Protein AF-A0A8J6IME0-F1 (afdb_monomer_lite)

pLDDT: mean 83.54, std 17.68, range [39.41, 96.75]

Radius of gyration: 17.93 Å; chains: 1; bounding box: 36×70×36 Å

Structure (mmCIF, N/CA/C/O backbone):
data_AF-A0A8J6IME0-F1
#
_entry.id   AF-A0A8J6IME0-F1
#
loop_
_atom_site.group_PDB
_atom_site.id
_atom_site.type_symbol
_atom_site.label_atom_id
_atom_site.label_alt_id
_atom_site.label_comp_id
_atom_site.label_asym_id
_atom_site.label_entity_id
_atom_site.label_seq_id
_atom_site.pdbx_PDB_ins_code
_atom_site.Cartn_x
_atom_site.Cartn_y
_atom_site.Cartn_z
_atom_site.occupancy
_atom_site.B_iso_or_equiv
_atom_site.auth_seq_id
_atom_site.auth_comp_id
_atom_site.auth_asym_id
_atom_site.auth_atom_id
_atom_site.pdbx_PDB_model_num
ATOM 1 N N . MET A 1 1 ? 0.682 -50.116 2.621 1.00 46.38 1 MET A N 1
ATOM 2 C CA . MET A 1 1 ? 1.241 -48.934 3.313 1.00 46.38 1 MET A CA 1
ATOM 3 C C . MET A 1 1 ? 1.124 -47.764 2.345 1.00 46.38 1 MET A C 1
ATOM 5 O O . MET A 1 1 ? 1.611 -47.902 1.232 1.00 46.38 1 MET A O 1
ATOM 9 N N . ARG A 1 2 ? 0.364 -46.712 2.680 1.00 47.62 2 ARG A N 1
ATOM 10 C CA . ARG A 1 2 ? 0.274 -45.471 1.879 1.00 47.62 2 ARG A CA 1
ATOM 11 C C . ARG A 1 2 ? 1.359 -44.462 2.344 1.00 47.62 2 ARG A C 1
ATOM 13 O O . ARG A 1 2 ? 1.952 -44.720 3.388 1.00 47.62 2 ARG A O 1
ATOM 20 N N . PRO A 1 3 ? 1.658 -43.430 1.530 1.00 68.38 3 PRO A N 1
ATOM 21 C CA . PRO A 1 3 ? 2.992 -42.903 1.199 1.00 68.38 3 PRO A CA 1
ATOM 22 C C . PRO A 1 3 ? 3.377 -41.707 2.083 1.00 68.38 3 PRO A C 1
ATOM 24 O O . PRO A 1 3 ? 2.563 -41.358 2.922 1.00 68.38 3 PRO A O 1
ATOM 27 N N . ILE A 1 4 ? 4.555 -41.099 1.876 1.00 51.25 4 ILE A N 1
ATOM 28 C CA . ILE A 1 4 ? 4.887 -39.651 1.958 1.00 51.25 4 ILE A CA 1
ATOM 29 C C . ILE A 1 4 ? 6.399 -39.549 1.677 1.00 51.25 4 ILE A C 1
ATOM 31 O O . ILE A 1 4 ? 7.173 -40.164 2.403 1.00 51.25 4 ILE A O 1
ATOM 35 N N . ASP A 1 5 ? 6.795 -38.889 0.589 1.00 48.06 5 ASP A N 1
ATOM 36 C CA . ASP A 1 5 ? 7.712 -37.727 0.560 1.00 48.06 5 ASP A CA 1
ATOM 37 C C . ASP A 1 5 ? 8.064 -37.431 -0.908 1.00 48.06 5 ASP A C 1
ATOM 39 O O . ASP A 1 5 ? 9.199 -37.538 -1.358 1.00 48.06 5 ASP A O 1
ATOM 43 N N . ASP A 1 6 ? 7.034 -37.137 -1.698 1.00 43.91 6 ASP A N 1
ATOM 44 C CA . ASP A 1 6 ? 7.226 -36.270 -2.851 1.00 43.91 6 ASP A CA 1
ATOM 45 C C . ASP A 1 6 ? 6.696 -34.938 -2.340 1.00 43.91 6 ASP A C 1
ATOM 47 O O . ASP A 1 6 ? 5.483 -34.720 -2.263 1.00 43.91 6 ASP A O 1
ATOM 51 N N . CYS A 1 7 ? 7.598 -34.130 -1.780 1.00 42.16 7 CYS A N 1
ATOM 52 C CA . CYS A 1 7 ? 7.330 -32.719 -1.573 1.00 42.16 7 CYS A CA 1
ATOM 53 C C . CYS A 1 7 ? 7.041 -32.143 -2.960 1.00 42.16 7 CYS A C 1
ATOM 55 O O . CYS A 1 7 ? 7.957 -31.715 -3.661 1.00 42.16 7 CYS A O 1
ATOM 57 N N . ASP A 1 8 ? 5.762 -32.207 -3.334 1.00 43.22 8 ASP A N 1
ATOM 58 C CA . ASP A 1 8 ? 5.111 -31.518 -4.437 1.00 43.22 8 ASP A CA 1
ATOM 59 C C . ASP A 1 8 ? 5.365 -30.025 -4.217 1.00 43.22 8 ASP A C 1
ATOM 61 O O . ASP A 1 8 ? 4.594 -29.294 -3.592 1.00 43.22 8 ASP A O 1
ATOM 65 N N . LEU A 1 9 ? 6.566 -29.598 -4.604 1.00 54.97 9 LEU A N 1
ATOM 66 C CA . LEU A 1 9 ? 6.892 -28.202 -4.775 1.00 54.97 9 LEU A CA 1
ATOM 67 C C . LEU A 1 9 ? 5.910 -27.722 -5.838 1.00 54.97 9 LEU A C 1
ATOM 69 O O . LEU A 1 9 ? 5.944 -28.260 -6.952 1.00 54.97 9 LEU A O 1
ATOM 73 N N . PRO A 1 10 ? 5.028 -26.754 -5.525 1.00 46.91 10 PRO A N 1
ATOM 74 C CA . PRO A 1 10 ? 4.159 -26.207 -6.544 1.00 46.91 10 PRO A CA 1
ATOM 75 C C . PRO A 1 10 ? 5.049 -25.752 -7.704 1.00 46.91 10 PRO A C 1
ATOM 77 O O . PRO A 1 10 ? 6.135 -25.205 -7.458 1.00 46.91 10 PRO A O 1
ATOM 80 N N . PRO A 1 11 ? 4.645 -26.022 -8.957 1.00 45.19 11 PRO A N 1
ATOM 81 C CA . PRO A 1 11 ? 5.452 -25.667 -10.105 1.00 45.19 11 PRO A CA 1
ATOM 82 C C . PRO A 1 11 ? 5.784 -24.184 -9.996 1.00 45.19 11 PRO A C 1
ATOM 84 O O . PRO A 1 11 ? 4.912 -23.371 -9.691 1.00 45.19 11 PRO A O 1
ATOM 87 N N . THR A 1 12 ? 7.055 -23.857 -10.219 1.00 51.06 12 THR A N 1
ATOM 88 C CA . THR A 1 12 ? 7.566 -22.515 -10.506 1.00 51.06 12 THR A CA 1
ATOM 89 C C . THR A 1 12 ? 6.768 -21.915 -11.664 1.00 51.06 12 THR A C 1
ATOM 91 O O . THR A 1 12 ? 7.194 -21.958 -12.815 1.00 51.06 12 THR A O 1
ATOM 94 N N . GLY A 1 13 ? 5.565 -21.433 -11.379 1.00 39.50 13 GLY A N 1
ATOM 95 C CA . GLY A 1 13 ? 4.833 -20.518 -12.227 1.00 39.50 13 GLY A CA 1
ATOM 96 C C . GLY A 1 13 ? 5.430 -19.153 -11.963 1.00 39.50 13 GLY A C 1
ATOM 97 O O . GLY A 1 13 ? 5.545 -18.777 -10.800 1.00 39.50 13 GLY A O 1
ATOM 98 N N . ASP A 1 14 ? 5.890 -18.491 -13.023 1.00 39.41 14 ASP A N 1
ATOM 99 C CA . ASP A 1 14 ? 6.035 -17.040 -13.130 1.00 39.41 14 ASP A CA 1
ATOM 100 C C . ASP A 1 14 ? 5.717 -16.307 -11.820 1.00 39.41 14 ASP A C 1
ATOM 102 O O . ASP A 1 14 ? 4.552 -16.017 -11.539 1.00 39.41 14 ASP A O 1
ATOM 106 N N . GLN A 1 15 ? 6.737 -16.046 -10.992 1.00 44.88 15 GLN A N 1
ATOM 107 C CA . GLN A 1 15 ? 6.601 -15.151 -9.842 1.00 44.88 15 GLN A CA 1
ATOM 108 C C . GLN A 1 15 ? 6.405 -13.735 -10.385 1.00 44.88 15 GLN A C 1
ATOM 110 O O . GLN A 1 15 ? 7.299 -12.892 -10.357 1.00 44.88 15 GLN A O 1
ATOM 115 N N . THR A 1 16 ? 5.227 -13.493 -10.945 1.00 50.53 16 THR A N 1
ATOM 116 C CA . THR A 1 16 ? 4.708 -12.158 -11.163 1.00 50.53 16 THR A CA 1
ATOM 117 C C . THR A 1 16 ? 4.541 -11.615 -9.756 1.00 50.53 16 THR A C 1
ATOM 119 O O . THR A 1 16 ? 3.645 -12.034 -9.031 1.00 50.53 16 THR A O 1
ATOM 122 N N . LEU A 1 17 ? 5.505 -10.813 -9.306 1.00 58.25 17 LEU A N 1
ATOM 123 C CA . LEU A 1 17 ? 5.482 -10.209 -7.981 1.00 58.25 17 LEU A CA 1
ATOM 124 C C . LEU A 1 17 ? 4.216 -9.362 -7.868 1.00 58.25 17 LEU A C 1
ATOM 126 O O . LEU A 1 17 ? 4.158 -8.243 -8.375 1.00 58.25 17 LEU A O 1
ATOM 130 N N . HIS A 1 18 ? 3.193 -9.902 -7.219 1.00 84.25 18 HIS A N 1
ATOM 131 C CA . HIS A 1 18 ? 1.936 -9.210 -7.018 1.00 84.25 18 HIS A CA 1
ATOM 132 C C . HIS A 1 18 ? 2.002 -8.462 -5.692 1.00 84.25 18 HIS A C 1
ATOM 134 O O . HIS A 1 18 ? 1.824 -9.035 -4.620 1.00 84.25 18 HIS A O 1
ATOM 140 N N . LEU A 1 19 ? 2.215 -7.147 -5.773 1.00 91.44 19 LEU A N 1
ATOM 141 C CA . LEU A 1 19 ? 2.342 -6.255 -4.614 1.00 91.44 19 LEU A CA 1
ATOM 142 C C . LEU A 1 19 ? 1.249 -6.477 -3.550 1.00 91.44 19 LEU A C 1
ATOM 144 O O . LEU A 1 19 ? 1.525 -6.405 -2.358 1.00 91.44 19 LEU A O 1
ATOM 148 N N . LEU A 1 20 ? 0.004 -6.746 -3.958 1.00 92.19 20 LEU A N 1
ATOM 149 C CA . LEU A 1 20 ? -1.100 -7.000 -3.025 1.00 92.19 20 LEU A CA 1
ATOM 150 C C . LEU A 1 20 ? -0.938 -8.313 -2.244 1.00 92.19 20 LEU A C 1
ATOM 152 O O . LEU A 1 20 ? -1.248 -8.348 -1.054 1.00 92.19 20 LEU A O 1
ATOM 156 N N . GLU A 1 21 ? -0.451 -9.371 -2.889 1.00 90.88 21 GLU A N 1
ATOM 157 C CA . GLU A 1 21 ? -0.199 -10.667 -2.249 1.00 90.88 21 GLU A CA 1
ATOM 158 C C . GLU A 1 21 ? 0.966 -10.564 -1.267 1.00 90.88 21 GLU A C 1
ATOM 160 O O . GLU A 1 21 ? 0.846 -11.001 -0.121 1.00 90.88 21 GLU A O 1
ATOM 165 N N . ASP A 1 22 ? 2.037 -9.875 -1.663 1.00 92.06 22 ASP A N 1
ATOM 166 C CA . ASP A 1 22 ? 3.191 -9.632 -0.798 1.00 92.06 22 ASP A CA 1
ATOM 167 C C . ASP A 1 22 ? 2.830 -8.763 0.411 1.00 92.06 22 ASP A C 1
ATOM 169 O O . ASP A 1 22 ? 3.256 -9.045 1.533 1.00 92.06 22 ASP A O 1
ATOM 173 N N . LEU A 1 23 ? 1.990 -7.738 0.225 1.00 92.50 23 LEU A N 1
ATOM 174 C CA . LEU A 1 23 ? 1.476 -6.935 1.335 1.00 92.50 23 LEU A CA 1
ATOM 175 C C . LEU A 1 23 ? 0.639 -7.785 2.295 1.00 92.50 23 LEU A C 1
ATOM 177 O O . LEU A 1 23 ? 0.833 -7.685 3.507 1.00 92.50 23 LEU A O 1
ATOM 181 N N . ALA A 1 24 ? -0.255 -8.638 1.786 1.00 92.19 24 ALA A N 1
ATOM 182 C CA . ALA A 1 24 ? -1.062 -9.523 2.627 1.00 92.19 24 ALA A CA 1
ATOM 183 C C . ALA A 1 24 ? -0.196 -10.517 3.407 1.00 92.19 24 ALA A C 1
ATOM 185 O O . ALA A 1 24 ? -0.410 -10.700 4.609 1.00 92.19 24 ALA A O 1
ATOM 186 N N . ALA A 1 25 ? 0.823 -11.090 2.764 1.00 91.06 25 ALA A N 1
ATOM 187 C CA . ALA A 1 25 ? 1.792 -11.961 3.415 1.00 91.06 25 ALA A CA 1
ATOM 188 C C . ALA A 1 25 ? 2.589 -11.215 4.500 1.00 91.06 25 ALA A C 1
ATOM 190 O O . ALA A 1 25 ? 2.722 -11.716 5.621 1.00 91.06 25 ALA A O 1
ATOM 191 N N . ALA A 1 26 ? 3.053 -9.993 4.215 1.00 91.25 26 ALA A N 1
ATOM 192 C CA . ALA A 1 26 ? 3.824 -9.172 5.150 1.00 91.25 26 ALA A CA 1
ATOM 193 C C . ALA A 1 26 ? 3.037 -8.836 6.426 1.00 91.25 26 ALA A C 1
ATOM 195 O O . ALA A 1 26 ? 3.600 -8.842 7.523 1.00 91.25 26 ALA A O 1
ATOM 196 N N . VAL A 1 27 ? 1.728 -8.598 6.303 1.00 91.81 27 VAL A N 1
ATOM 197 C CA . VAL A 1 27 ? 0.846 -8.316 7.449 1.00 91.81 27 VAL A CA 1
ATOM 198 C C . VAL A 1 27 ? 0.113 -9.554 7.984 1.00 91.81 27 VAL A C 1
ATOM 200 O O . VAL A 1 27 ? -0.720 -9.431 8.881 1.00 91.81 27 VAL A O 1
ATOM 203 N N . LYS A 1 28 ? 0.462 -10.752 7.488 1.00 91.25 28 LYS A N 1
ATOM 204 C CA . LYS A 1 28 ? -0.085 -12.061 7.893 1.00 91.25 28 LYS A CA 1
ATOM 205 C C . LYS A 1 28 ? -1.611 -12.147 7.797 1.00 91.25 28 LYS A C 1
ATOM 207 O O . LYS A 1 28 ? -2.262 -12.712 8.678 1.00 91.25 28 LYS A O 1
ATOM 212 N N . LEU A 1 29 ? -2.180 -11.586 6.735 1.00 89.00 29 LEU A N 1
ATOM 213 C CA . LEU A 1 29 ? -3.614 -11.656 6.480 1.00 89.00 29 LEU A CA 1
ATOM 214 C C . LEU A 1 29 ? -3.957 -12.886 5.628 1.00 89.00 29 LEU A C 1
ATOM 216 O O . LEU A 1 29 ? -3.306 -13.118 4.611 1.00 89.00 29 LEU A O 1
ATOM 220 N N . PRO A 1 30 ? -4.978 -13.671 6.019 1.00 84.19 30 PRO A N 1
ATOM 221 C CA . PRO A 1 30 ? -5.365 -14.878 5.295 1.00 84.19 30 PRO A CA 1
ATOM 222 C C . PRO A 1 30 ? -6.073 -14.578 3.968 1.00 84.19 30 PRO A C 1
ATOM 224 O O . PRO A 1 30 ? -6.006 -15.394 3.052 1.00 84.19 30 PRO A O 1
ATOM 227 N N . TYR A 1 31 ? -6.740 -13.424 3.849 1.00 87.62 31 TYR A N 1
ATOM 228 C CA . TYR A 1 31 ? -7.459 -13.028 2.641 1.00 87.62 31 TYR A CA 1
ATOM 229 C C . TYR A 1 31 ? -7.036 -11.637 2.167 1.00 87.62 31 TYR A C 1
ATOM 231 O O . TYR A 1 31 ? -6.939 -10.699 2.957 1.00 87.62 31 TYR A O 1
ATOM 239 N N . LEU A 1 32 ? -6.889 -11.463 0.847 1.00 88.38 32 LEU A N 1
ATOM 240 C CA . LEU A 1 32 ? -6.600 -10.153 0.243 1.00 88.38 32 LEU A CA 1
ATOM 241 C C . LEU A 1 32 ? -7.650 -9.097 0.614 1.00 88.38 32 LEU A C 1
ATOM 243 O O . LEU A 1 32 ? -7.314 -7.928 0.793 1.00 88.38 32 LEU A O 1
ATOM 247 N N . SER A 1 33 ? -8.918 -9.493 0.771 1.00 89.56 33 SER A N 1
ATOM 248 C CA . SER A 1 33 ? -10.008 -8.598 1.181 1.00 89.56 33 SER A CA 1
ATOM 249 C C . SER A 1 33 ? -9.739 -7.885 2.505 1.00 89.56 33 SER A C 1
ATOM 251 O O . SER A 1 33 ? -10.177 -6.743 2.671 1.00 89.56 33 SER A O 1
ATOM 253 N N . ASP A 1 34 ? -8.996 -8.529 3.406 1.00 90.94 34 ASP A N 1
ATOM 254 C CA . ASP A 1 34 ? -8.707 -8.025 4.749 1.00 90.94 34 ASP A CA 1
ATOM 255 C C . ASP A 1 34 ? -7.723 -6.855 4.721 1.00 90.94 34 ASP A C 1
ATOM 257 O O . ASP A 1 34 ? -7.691 -6.056 5.654 1.00 90.94 34 ASP A O 1
ATOM 261 N N . LEU A 1 35 ? -6.977 -6.682 3.622 1.00 91.81 35 LEU A N 1
ATOM 262 C CA . LEU A 1 35 ? -6.119 -5.516 3.412 1.00 91.81 35 LEU A CA 1
ATOM 263 C C . LEU A 1 35 ? -6.900 -4.204 3.549 1.00 91.81 35 LEU A C 1
ATOM 265 O O . LEU A 1 35 ? -6.349 -3.216 4.017 1.00 91.81 35 LEU A O 1
ATOM 269 N N . ARG A 1 36 ? -8.187 -4.190 3.176 1.00 92.12 36 ARG A N 1
ATOM 270 C CA . ARG A 1 36 ? -9.052 -2.999 3.254 1.00 92.12 36 ARG A CA 1
ATOM 271 C C . ARG A 1 36 ? -9.574 -2.711 4.663 1.00 92.12 36 ARG A C 1
ATOM 273 O O . ARG A 1 36 ? -10.251 -1.705 4.861 1.00 92.12 36 ARG A O 1
ATOM 280 N N . ALA A 1 37 ? -9.302 -3.576 5.639 1.00 92.44 37 ALA A N 1
ATOM 281 C CA . ALA A 1 37 ? -9.664 -3.308 7.020 1.00 92.44 37 ALA A CA 1
ATOM 282 C C . ALA A 1 37 ? -8.791 -2.173 7.575 1.00 92.44 37 ALA A C 1
ATOM 284 O O . ALA A 1 37 ? -7.566 -2.231 7.503 1.00 92.44 37 ALA A O 1
ATOM 285 N N . LEU A 1 38 ? -9.412 -1.169 8.204 1.00 91.25 38 LEU A N 1
ATOM 286 C CA . LEU A 1 38 ? -8.689 -0.041 8.815 1.00 91.25 38 LEU A CA 1
ATOM 287 C C . LEU A 1 38 ? -7.640 -0.497 9.843 1.00 91.25 38 LEU A C 1
ATOM 289 O O . LEU A 1 38 ? -6.612 0.151 10.010 1.00 91.25 38 LEU A O 1
ATOM 293 N N . THR A 1 39 ? -7.865 -1.638 10.498 1.00 92.62 39 THR A N 1
ATOM 294 C CA . THR A 1 39 ? -6.915 -2.250 11.437 1.00 92.62 39 THR A CA 1
ATOM 295 C C . THR A 1 39 ? -5.625 -2.734 10.770 1.00 92.62 39 THR A C 1
ATOM 297 O O . THR A 1 39 ? -4.609 -2.849 11.448 1.00 92.62 39 THR A O 1
ATOM 300 N N . ALA A 1 40 ? -5.638 -3.005 9.461 1.00 93.56 40 ALA A N 1
ATOM 301 C CA . ALA A 1 40 ? -4.459 -3.419 8.703 1.00 93.56 40 ALA A CA 1
ATOM 302 C C . ALA A 1 40 ? -3.591 -2.229 8.264 1.00 93.56 40 ALA A C 1
ATOM 304 O O . ALA A 1 40 ? -2.390 -2.390 8.059 1.00 93.56 40 ALA A O 1
ATOM 305 N N . TYR A 1 41 ? -4.161 -1.026 8.145 1.00 95.44 41 TYR A N 1
ATOM 306 C CA . TYR A 1 41 ? -3.485 0.131 7.542 1.00 95.44 41 TYR A CA 1
ATOM 307 C C . TYR A 1 41 ? -2.177 0.537 8.243 1.00 95.44 41 TYR A C 1
ATOM 309 O O . TYR A 1 41 ? -1.222 0.837 7.527 1.00 95.44 41 TYR A O 1
ATOM 317 N N . PRO A 1 42 ? -2.049 0.504 9.587 1.00 95.50 42 PRO A N 1
ATOM 318 C CA . PRO A 1 42 ? -0.778 0.818 10.239 1.00 95.50 42 PRO A CA 1
ATOM 319 C C . PRO A 1 42 ? 0.322 -0.184 9.864 1.00 95.50 42 PRO A C 1
ATOM 321 O O . PRO A 1 42 ? 1.449 0.209 9.580 1.00 95.50 42 PRO A O 1
ATOM 324 N N . LEU A 1 43 ? -0.021 -1.475 9.797 1.00 95.06 43 LEU A N 1
ATOM 325 C CA . LEU A 1 43 ? 0.911 -2.534 9.405 1.00 95.06 43 LEU A CA 1
ATOM 326 C C . LEU A 1 43 ? 1.283 -2.429 7.922 1.00 95.06 43 LEU A C 1
ATOM 328 O O . LEU A 1 43 ? 2.440 -2.631 7.564 1.00 95.06 43 LEU A O 1
ATOM 332 N N . LEU A 1 44 ? 0.324 -2.058 7.071 1.00 95.62 44 LEU A N 1
ATOM 333 C CA . LEU A 1 44 ? 0.560 -1.831 5.647 1.00 95.62 44 LEU A CA 1
ATOM 334 C C . LEU A 1 44 ? 1.470 -0.633 5.399 1.00 95.62 44 LEU A C 1
ATOM 336 O O . LEU A 1 44 ? 2.350 -0.720 4.552 1.00 95.62 44 LEU A O 1
ATOM 340 N N . LEU A 1 45 ? 1.307 0.459 6.147 1.00 96.56 45 LEU A N 1
ATOM 341 C CA . LEU A 1 45 ? 2.215 1.604 6.076 1.00 96.56 45 LEU A CA 1
ATOM 342 C C . LEU A 1 45 ? 3.648 1.202 6.449 1.00 96.56 45 LEU A C 1
ATOM 344 O O . LEU A 1 45 ? 4.578 1.552 5.727 1.00 96.56 45 LEU A O 1
ATOM 348 N N . CYS A 1 46 ? 3.823 0.411 7.514 1.00 94.88 46 CYS A N 1
ATOM 349 C CA . CYS A 1 46 ? 5.134 -0.131 7.880 1.00 94.88 46 CYS A CA 1
ATOM 350 C C . CYS A 1 46 ? 5.716 -1.050 6.794 1.00 94.88 46 CYS A C 1
ATOM 352 O O . CYS A 1 46 ? 6.895 -0.937 6.470 1.00 94.88 46 CYS A O 1
ATOM 354 N N . ALA A 1 47 ? 4.908 -1.942 6.214 1.00 94.62 47 ALA A N 1
ATOM 355 C CA . ALA A 1 47 ? 5.357 -2.830 5.142 1.00 94.62 47 ALA A CA 1
ATOM 356 C C . ALA A 1 47 ? 5.756 -2.042 3.883 1.00 94.62 47 ALA A C 1
ATOM 358 O O . ALA A 1 47 ? 6.808 -2.290 3.297 1.00 94.62 47 ALA A O 1
ATOM 359 N N . LEU A 1 48 ? 4.950 -1.047 3.502 1.00 94.94 48 LEU A N 1
ATOM 360 C CA . LEU A 1 48 ? 5.215 -0.175 2.362 1.00 94.94 48 LEU A CA 1
ATOM 361 C C . LEU A 1 48 ? 6.507 0.619 2.541 1.00 94.94 48 LEU A C 1
ATOM 363 O O . LEU A 1 48 ? 7.219 0.800 1.559 1.00 94.94 48 LEU A O 1
ATOM 367 N N . ASP A 1 49 ? 6.841 1.076 3.747 1.00 94.31 49 ASP A N 1
ATOM 368 C CA . ASP A 1 49 ? 8.093 1.800 4.002 1.00 94.31 49 ASP A CA 1
ATOM 369 C C . ASP A 1 49 ? 9.328 0.967 3.609 1.00 94.31 49 ASP A C 1
ATOM 371 O O . ASP A 1 49 ? 10.204 1.460 2.897 1.00 94.31 49 ASP A O 1
ATOM 375 N N . GLY A 1 50 ? 9.321 -0.331 3.933 1.00 91.75 50 GLY A N 1
ATOM 376 C CA . GLY A 1 50 ? 10.399 -1.274 3.606 1.00 91.75 50 GLY A C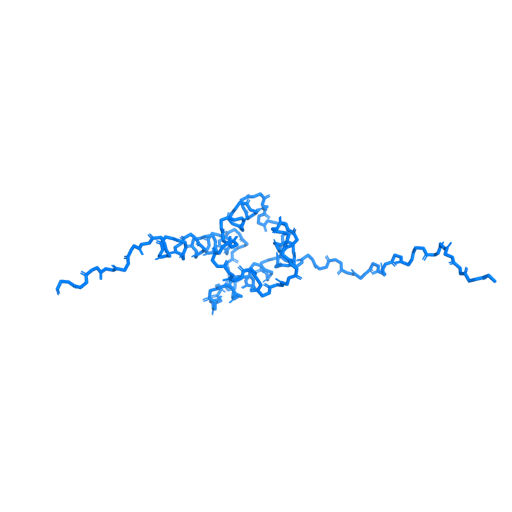A 1
ATOM 377 C C . GLY A 1 50 ? 10.490 -1.701 2.135 1.00 91.75 50 GLY A C 1
ATOM 378 O O . GLY A 1 50 ? 11.498 -2.281 1.728 1.00 91.75 50 GLY A O 1
ATOM 379 N N . ILE A 1 51 ? 9.473 -1.415 1.319 1.00 93.06 51 ILE A N 1
ATOM 380 C CA . ILE A 1 51 ? 9.439 -1.795 -0.099 1.00 93.06 51 ILE A CA 1
ATOM 381 C C . ILE A 1 51 ? 10.074 -0.701 -0.962 1.00 93.06 51 ILE A C 1
ATOM 383 O O . ILE A 1 51 ? 9.608 0.442 -0.995 1.00 93.06 51 ILE A O 1
ATOM 387 N N . LEU A 1 52 ? 11.097 -1.043 -1.747 1.00 92.94 52 LEU A N 1
ATOM 388 C CA . LEU A 1 52 ? 11.633 -0.113 -2.743 1.00 92.94 52 LEU A CA 1
ATOM 389 C C . LEU A 1 52 ? 10.689 -0.045 -3.956 1.00 92.94 52 LEU A C 1
ATOM 391 O O . LEU A 1 52 ? 10.318 -1.091 -4.483 1.00 92.94 52 LEU A O 1
ATOM 395 N N . PRO A 1 53 ? 10.353 1.151 -4.482 1.00 92.25 53 PRO A N 1
ATOM 396 C CA . PRO A 1 53 ? 9.440 1.270 -5.621 1.00 92.25 53 PRO A CA 1
ATOM 397 C C . PRO A 1 53 ? 9.849 0.452 -6.854 1.00 92.25 53 PRO A C 1
ATOM 399 O O . PRO A 1 53 ? 8.987 -0.041 -7.570 1.00 92.25 53 PRO A O 1
ATOM 402 N N . ALA A 1 54 ? 11.157 0.289 -7.082 1.00 91.88 54 ALA A N 1
ATOM 403 C CA . ALA A 1 54 ? 11.712 -0.449 -8.216 1.00 91.88 54 ALA A CA 1
ATOM 404 C C . ALA A 1 54 ? 11.576 -1.983 -8.113 1.00 91.88 54 ALA A C 1
ATOM 406 O O . ALA A 1 54 ? 11.894 -2.666 -9.081 1.00 91.88 54 ALA A O 1
ATOM 407 N N . GLN A 1 55 ?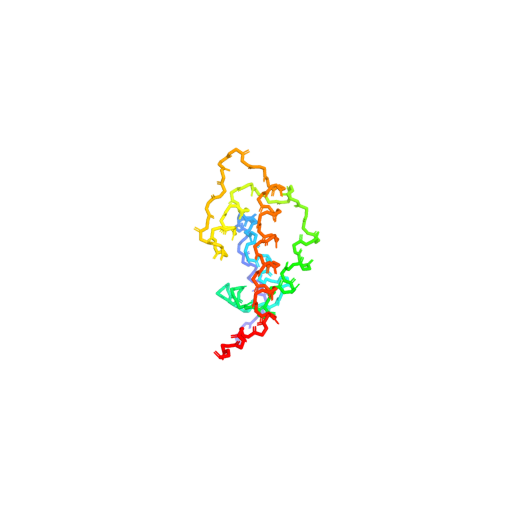 11.136 -2.527 -6.970 1.00 92.06 55 GLN A N 1
ATOM 408 C CA . GLN A 1 55 ? 10.922 -3.973 -6.796 1.00 92.06 55 GLN A CA 1
ATOM 409 C C . GLN A 1 55 ? 9.696 -4.490 -7.558 1.00 92.06 55 GLN A C 1
ATOM 411 O O . GLN A 1 55 ? 9.639 -5.672 -7.872 1.00 92.06 55 GLN A O 1
ATOM 416 N N . TYR A 1 56 ? 8.746 -3.608 -7.878 1.00 92.12 56 TYR A N 1
ATOM 417 C CA . TYR A 1 56 ? 7.492 -3.955 -8.546 1.00 92.12 56 TYR A CA 1
ATOM 418 C C . TYR A 1 56 ? 7.296 -3.101 -9.795 1.00 92.12 56 TYR A C 1
ATOM 420 O O . TYR A 1 56 ? 7.764 -1.957 -9.865 1.00 92.12 56 TYR A O 1
ATOM 428 N N . ALA A 1 57 ? 6.569 -3.624 -10.784 1.00 91.56 57 ALA A N 1
ATOM 429 C CA . ALA A 1 57 ? 6.265 -2.848 -11.974 1.00 91.56 57 ALA A CA 1
ATOM 430 C C . ALA A 1 57 ? 5.291 -1.703 -11.631 1.00 91.56 57 ALA A C 1
ATOM 432 O O . ALA A 1 57 ? 4.45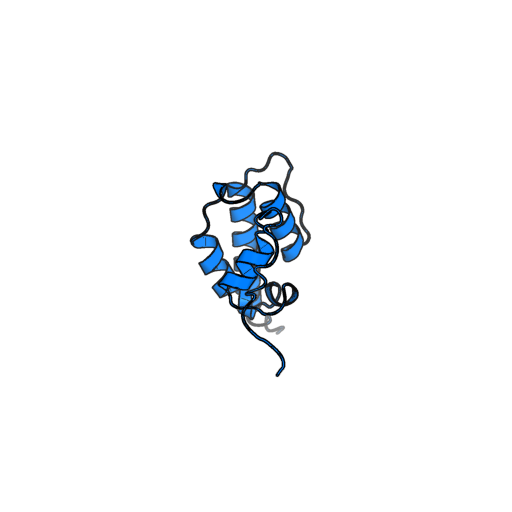2 -1.825 -10.736 1.00 91.56 57 ALA A O 1
ATOM 433 N N . PRO A 1 58 ? 5.307 -0.581 -12.375 1.00 91.12 58 PRO A N 1
ATOM 434 C CA . PRO A 1 58 ? 4.313 0.479 -12.199 1.00 91.12 58 PRO A CA 1
ATOM 435 C C . PRO A 1 58 ? 2.859 0.007 -12.373 1.00 91.12 58 PRO A C 1
ATOM 437 O O . PRO A 1 58 ? 1.942 0.703 -11.947 1.00 91.12 58 PRO A O 1
ATOM 440 N N . ALA A 1 59 ? 2.628 -1.133 -13.035 1.00 91.12 59 ALA A N 1
ATOM 441 C CA . ALA A 1 59 ? 1.310 -1.755 -13.131 1.00 91.12 59 ALA A CA 1
ATOM 442 C C . ALA A 1 59 ? 0.819 -2.272 -11.771 1.00 91.12 59 ALA A C 1
ATOM 444 O O . ALA A 1 59 ? -0.265 -1.877 -11.356 1.00 91.12 59 ALA A O 1
ATOM 445 N N . ASP A 1 60 ? 1.648 -3.011 -11.031 1.00 93.12 60 ASP A N 1
ATOM 446 C CA . ASP A 1 60 ? 1.288 -3.547 -9.710 1.00 93.12 60 ASP A CA 1
ATOM 447 C C . ASP A 1 60 ? 0.980 -2.432 -8.706 1.00 93.12 60 ASP A C 1
ATOM 449 O O . ASP A 1 60 ? 0.009 -2.495 -7.951 1.00 93.12 60 ASP A O 1
ATOM 453 N N . TRP A 1 61 ? 1.761 -1.349 -8.741 1.00 94.31 61 TRP A N 1
ATOM 454 C CA . TRP A 1 61 ? 1.492 -0.165 -7.925 1.00 94.31 61 TRP A CA 1
ATOM 455 C C . TRP A 1 61 ? 0.150 0.493 -8.272 1.00 94.31 61 TRP A C 1
ATOM 457 O O . TRP A 1 61 ? -0.567 0.944 -7.375 1.00 94.31 61 TRP A O 1
ATOM 467 N N . ARG A 1 62 ? -0.204 0.567 -9.564 1.00 93.31 62 ARG A N 1
ATOM 468 C CA . ARG A 1 62 ? -1.495 1.120 -10.010 1.00 93.31 62 ARG A CA 1
ATOM 469 C C . ARG A 1 62 ? -2.655 0.247 -9.561 1.00 93.31 62 ARG A C 1
ATOM 471 O O . ARG A 1 62 ? -3.650 0.796 -9.092 1.00 93.31 62 ARG A O 1
ATOM 478 N N . ASP A 1 63 ? -2.508 -1.066 -9.662 1.00 92.19 63 ASP A N 1
ATOM 479 C CA . ASP A 1 63 ? -3.529 -2.017 -9.234 1.00 92.19 63 ASP A CA 1
ATOM 480 C C . ASP A 1 63 ? -3.730 -1.952 -7.719 1.00 92.19 63 ASP A C 1
ATOM 482 O O . ASP A 1 63 ? -4.870 -1.883 -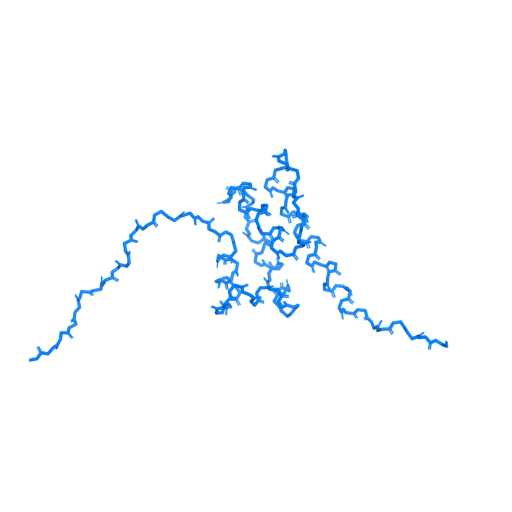7.260 1.00 92.19 63 ASP A O 1
ATOM 486 N N . ALA A 1 64 ? -2.651 -1.831 -6.938 1.00 94.06 64 ALA A N 1
ATOM 487 C CA . ALA A 1 64 ? -2.753 -1.603 -5.500 1.00 94.06 64 ALA A CA 1
ATOM 488 C C . ALA A 1 64 ? -3.462 -0.278 -5.175 1.00 94.06 64 ALA A C 1
ATOM 490 O O . ALA A 1 64 ? -4.400 -0.254 -4.376 1.00 94.06 64 ALA A O 1
ATOM 491 N N . LEU A 1 65 ? -3.090 0.831 -5.824 1.00 94.81 65 LEU A N 1
ATOM 492 C CA . LEU A 1 65 ? -3.777 2.110 -5.620 1.00 94.81 65 LEU A CA 1
ATOM 493 C C . LEU A 1 65 ? -5.268 2.024 -5.982 1.00 94.81 65 LEU A C 1
ATOM 495 O O . LEU A 1 65 ? -6.109 2.560 -5.256 1.00 94.81 65 LEU A O 1
ATOM 499 N N . HIS A 1 66 ? -5.603 1.341 -7.076 1.00 93.81 66 HIS A N 1
ATOM 500 C CA . HIS A 1 66 ? -6.986 1.130 -7.484 1.00 93.81 66 HIS A CA 1
ATOM 501 C C . HIS A 1 66 ? -7.746 0.271 -6.473 1.00 93.81 66 HIS A C 1
ATOM 503 O O . HIS A 1 66 ? -8.867 0.614 -6.104 1.00 93.81 66 HIS A O 1
ATOM 509 N N . TYR A 1 67 ? -7.119 -0.783 -5.960 1.00 93.75 67 TYR A N 1
ATOM 510 C CA . TYR A 1 67 ? -7.699 -1.673 -4.964 1.00 93.75 67 TYR A CA 1
ATOM 511 C C . TYR A 1 67 ? -8.084 -0.947 -3.664 1.00 93.75 67 TYR A C 1
ATOM 513 O O . TYR A 1 67 ? -9.184 -1.153 -3.146 1.00 93.75 67 TYR A O 1
ATOM 521 N N . PHE A 1 68 ? -7.211 -0.072 -3.154 1.00 93.9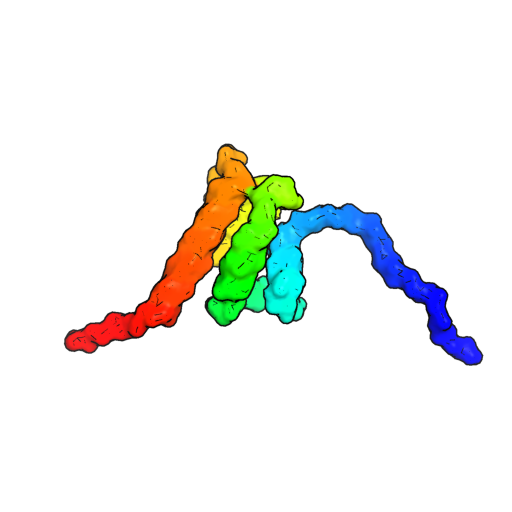4 68 PHE A N 1
ATOM 522 C CA . PHE A 1 68 ? -7.462 0.672 -1.915 1.00 93.94 68 PHE A CA 1
ATOM 523 C C . PHE A 1 68 ? -8.340 1.906 -2.120 1.00 93.94 68 PHE A C 1
ATOM 525 O O . PHE A 1 68 ? -9.299 2.114 -1.383 1.00 93.94 68 PHE A O 1
ATOM 532 N N . ALA A 1 69 ? -8.011 2.746 -3.103 1.00 92.31 69 ALA A N 1
ATOM 533 C CA . ALA A 1 69 ? -8.616 4.068 -3.248 1.00 92.31 69 ALA A CA 1
ATOM 534 C C . ALA A 1 69 ? -9.707 4.137 -4.326 1.00 92.31 69 ALA A C 1
ATOM 536 O O . ALA A 1 69 ? -10.323 5.192 -4.488 1.00 92.31 69 ALA A O 1
ATOM 537 N N . GLY A 1 70 ? -9.900 3.078 -5.121 1.00 91.19 70 GLY A N 1
ATOM 538 C CA . GLY A 1 70 ? -10.744 3.099 -6.323 1.00 91.19 70 GLY A CA 1
ATOM 539 C C . GLY A 1 70 ? -10.209 4.017 -7.429 1.00 91.19 70 GLY A C 1
ATOM 540 O O . GLY A 1 70 ? -10.898 4.266 -8.416 1.00 91.19 70 GLY A O 1
ATOM 541 N N . LYS A 1 71 ? -8.990 4.550 -7.279 1.00 87.31 71 LYS A N 1
ATOM 542 C CA . LYS A 1 71 ? -8.396 5.558 -8.169 1.00 87.31 71 LYS A CA 1
ATOM 543 C C . LYS A 1 71 ? -7.363 4.930 -9.087 1.00 87.31 71 LYS A C 1
ATOM 545 O O . LYS A 1 71 ? -6.590 4.083 -8.661 1.00 87.31 71 LYS A O 1
ATOM 550 N N . GLN A 1 72 ? -7.305 5.404 -10.324 1.00 85.94 72 GLN A N 1
ATOM 551 C CA . GLN A 1 72 ? -6.219 5.072 -11.240 1.00 85.94 72 GLN A CA 1
ATOM 552 C C . GLN A 1 72 ? -5.205 6.214 -11.249 1.00 85.94 72 GLN A C 1
ATOM 554 O O . 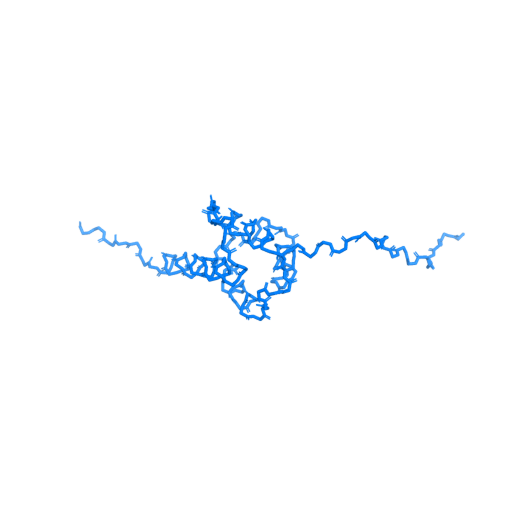GLN A 1 72 ? -5.574 7.374 -11.442 1.00 85.94 72 GLN A O 1
ATOM 559 N N . ALA A 1 73 ? -3.929 5.899 -11.020 1.00 88.62 73 ALA A N 1
ATOM 560 C CA . ALA A 1 73 ? -2.861 6.867 -11.242 1.00 88.62 73 ALA A CA 1
ATOM 561 C C . ALA A 1 73 ? -2.628 7.070 -12.753 1.00 88.62 73 ALA A C 1
ATOM 563 O O . ALA A 1 73 ? -2.898 6.157 -13.542 1.00 88.62 73 ALA A O 1
ATOM 564 N N . PRO A 1 74 ? -2.101 8.236 -13.170 1.00 89.75 74 PRO A N 1
ATOM 565 C CA . PRO A 1 74 ? -1.713 8.470 -14.557 1.00 89.75 74 PRO A CA 1
ATOM 566 C C . PRO A 1 74 ? -0.742 7.398 -15.064 1.00 89.75 74 PRO A C 1
ATOM 568 O O . PRO A 1 74 ? 0.155 6.983 -14.335 1.00 89.75 74 PRO A O 1
ATOM 571 N N . LEU A 1 75 ? -0.858 7.000 -16.334 1.00 88.00 75 LEU A N 1
ATOM 572 C CA . LEU A 1 75 ? 0.063 6.028 -16.947 1.00 88.00 75 LEU A CA 1
ATOM 573 C C . LEU A 1 75 ? 1.517 6.524 -16.998 1.00 88.00 75 LEU A C 1
ATOM 575 O O . LEU A 1 75 ? 2.439 5.720 -17.055 1.00 88.00 75 LEU A O 1
ATOM 579 N N . SER A 1 76 ? 1.717 7.842 -16.964 1.00 92.38 76 SER A N 1
ATOM 580 C CA . SER A 1 76 ? 3.033 8.476 -16.885 1.00 92.38 76 SER A CA 1
ATOM 581 C C . SER A 1 76 ? 3.619 8.504 -15.469 1.00 92.38 76 SER A C 1
ATOM 583 O O . SER A 1 76 ? 4.751 8.952 -15.304 1.00 92.38 76 SER A O 1
ATOM 585 N N . ALA A 1 77 ? 2.855 8.106 -14.445 1.00 92.25 77 ALA A N 1
ATOM 586 C CA . ALA A 1 77 ? 3.320 8.133 -13.066 1.00 92.25 77 ALA A CA 1
ATOM 587 C C . ALA A 1 77 ? 4.336 7.015 -12.810 1.00 92.25 77 ALA A C 1
ATOM 589 O O . ALA A 1 77 ? 4.154 5.869 -13.226 1.00 92.25 77 ALA A O 1
ATOM 590 N N . THR A 1 78 ? 5.405 7.345 -12.094 1.00 95.38 78 THR A N 1
ATOM 591 C CA . THR A 1 78 ? 6.423 6.369 -11.699 1.00 95.38 78 THR A CA 1
ATOM 592 C C . THR A 1 78 ? 5.944 5.527 -10.517 1.00 95.38 78 THR A C 1
ATOM 594 O O . THR A 1 78 ? 5.081 5.948 -9.745 1.00 95.38 78 THR A O 1
ATOM 597 N N . ALA A 1 79 ? 6.550 4.354 -10.318 1.00 94.88 79 ALA A N 1
ATOM 598 C CA . ALA A 1 79 ? 6.290 3.505 -9.152 1.00 94.88 79 ALA A CA 1
ATOM 599 C C . ALA A 1 79 ? 6.402 4.273 -7.818 1.00 94.88 79 ALA A C 1
ATOM 601 O O . ALA A 1 79 ? 5.567 4.107 -6.934 1.00 94.88 79 ALA A O 1
ATOM 602 N N . ALA A 1 80 ? 7.388 5.171 -7.695 1.00 95.62 80 ALA A N 1
ATOM 603 C CA . ALA A 1 80 ? 7.575 5.994 -6.501 1.00 95.62 80 ALA A CA 1
ATOM 604 C C . ALA A 1 80 ? 6.399 6.958 -6.271 1.00 95.62 80 ALA A C 1
ATOM 606 O O . ALA A 1 80 ? 5.869 7.021 -5.166 1.00 95.62 80 ALA A O 1
ATOM 607 N N . GLN A 1 81 ? 5.935 7.640 -7.323 1.00 96.62 81 GLN A N 1
ATOM 608 C CA . GLN A 1 81 ? 4.780 8.541 -7.239 1.00 96.62 81 GLN A CA 1
ATOM 609 C C . GLN A 1 81 ? 3.501 7.787 -6.862 1.00 96.62 81 GLN A C 1
ATOM 611 O O . GLN A 1 81 ? 2.700 8.265 -6.063 1.00 96.62 81 GLN A O 1
ATOM 616 N N . ILE A 1 82 ? 3.300 6.589 -7.415 1.00 96.62 82 ILE A N 1
ATOM 617 C CA . ILE A 1 82 ? 2.123 5.774 -7.099 1.00 96.62 82 ILE A CA 1
ATOM 618 C C . ILE A 1 82 ? 2.193 5.260 -5.652 1.00 96.62 82 ILE A C 1
ATOM 620 O O . ILE A 1 82 ? 1.184 5.307 -4.946 1.00 96.62 82 ILE A O 1
ATOM 624 N N . LYS A 1 83 ? 3.380 4.851 -5.178 1.00 96.25 83 LYS A N 1
ATOM 625 C CA . LYS A 1 83 ? 3.619 4.491 -3.771 1.00 96.25 83 LYS A CA 1
ATOM 626 C C . LYS A 1 83 ? 3.271 5.648 -2.833 1.00 96.25 83 LYS A C 1
ATOM 628 O O . LYS A 1 83 ? 2.549 5.437 -1.864 1.00 96.25 83 LYS A O 1
ATOM 633 N N . GLU A 1 84 ? 3.723 6.867 -3.126 1.00 96.38 84 GLU A N 1
ATOM 634 C CA . GLU A 1 84 ? 3.395 8.059 -2.327 1.00 96.38 84 GLU A CA 1
ATOM 635 C C . GLU A 1 84 ? 1.884 8.330 -2.280 1.00 96.38 84 GLU A C 1
ATOM 637 O O . GLU A 1 84 ? 1.335 8.623 -1.215 1.00 96.38 84 GLU A O 1
ATOM 642 N N . LEU A 1 85 ? 1.186 8.185 -3.412 1.00 96.25 85 LEU A N 1
ATOM 643 C CA . LEU A 1 85 ? -0.272 8.327 -3.470 1.00 96.25 85 LEU A CA 1
ATOM 644 C C . LEU A 1 85 ? -0.987 7.287 -2.600 1.00 96.25 85 LEU A C 1
ATOM 646 O O . LEU A 1 85 ? -1.952 7.635 -1.911 1.00 96.25 85 LEU A O 1
ATOM 650 N N . LEU A 1 86 ? -0.519 6.037 -2.630 1.00 96.00 86 LEU A N 1
ATOM 651 C CA . LEU A 1 86 ? -1.057 4.944 -1.825 1.00 96.00 86 LEU A CA 1
ATOM 652 C C . LEU A 1 86 ? -0.823 5.190 -0.330 1.00 96.00 86 LEU A C 1
ATOM 654 O O . LEU A 1 86 ? -1.781 5.182 0.441 1.00 96.00 86 LEU A O 1
ATOM 658 N N . VAL A 1 87 ? 0.416 5.487 0.070 1.00 96.75 87 VAL A N 1
ATOM 659 C CA . VAL A 1 87 ? 0.779 5.814 1.461 1.00 96.75 87 VAL A CA 1
ATOM 660 C C . VAL A 1 87 ? -0.067 6.980 1.969 1.00 96.75 87 VAL A C 1
ATOM 662 O O . VAL A 1 87 ? -0.736 6.863 2.993 1.00 96.75 87 VAL A O 1
ATOM 665 N N . GLY A 1 88 ? -0.140 8.074 1.207 1.00 96.50 88 GLY A N 1
ATOM 666 C CA . GLY A 1 88 ? -0.943 9.235 1.580 1.00 96.50 88 GLY A CA 1
ATOM 667 C C . GLY A 1 88 ? -2.442 8.937 1.673 1.00 96.50 88 GLY A C 1
ATOM 668 O O . GLY A 1 88 ? -3.146 9.582 2.447 1.00 96.50 88 GLY A O 1
ATOM 669 N N . TYR A 1 89 ? -2.966 7.981 0.899 1.00 96.00 89 TYR A N 1
ATOM 670 C CA . TYR A 1 89 ? -4.350 7.528 1.045 1.00 96.00 89 TYR A CA 1
ATOM 671 C C . TYR A 1 89 ? -4.563 6.772 2.359 1.00 96.00 89 TYR A C 1
ATOM 673 O O . TYR A 1 89 ? -5.446 7.158 3.122 1.00 96.00 89 TYR A O 1
ATOM 681 N N . LEU A 1 90 ? -3.735 5.765 2.647 1.00 96.00 90 LEU A N 1
ATOM 682 C CA . LEU A 1 90 ? -3.855 4.954 3.864 1.00 96.00 90 LEU A CA 1
ATOM 683 C C . LEU A 1 90 ? -3.710 5.802 5.135 1.00 96.00 90 LEU A C 1
ATOM 685 O O . LEU A 1 90 ? -4.506 5.650 6.061 1.00 96.00 90 LEU A O 1
ATOM 689 N N . SER A 1 91 ? -2.761 6.744 5.162 1.00 95.88 91 SER A N 1
ATOM 690 C CA . SER A 1 91 ? -2.585 7.669 6.290 1.00 95.88 91 SER A CA 1
ATOM 691 C C . SER A 1 91 ? -3.818 8.546 6.516 1.00 95.88 91 SER A C 1
ATOM 693 O O . SER A 1 91 ? -4.325 8.599 7.631 1.00 95.88 91 SER A O 1
ATOM 695 N N . ARG A 1 92 ? -4.380 9.156 5.460 1.00 95.38 92 ARG A N 1
ATOM 696 C CA . ARG A 1 92 ? -5.594 9.986 5.588 1.00 95.38 92 ARG A CA 1
ATOM 697 C C . ARG A 1 92 ? -6.802 9.200 6.087 1.00 95.38 92 ARG A C 1
ATOM 699 O O . ARG A 1 92 ? -7.636 9.750 6.800 1.00 95.38 92 ARG A O 1
ATOM 706 N N . GLU A 1 93 ? -6.934 7.944 5.678 1.00 94.75 93 GLU A N 1
ATOM 707 C CA . GLU A 1 93 ? -8.020 7.078 6.140 1.00 94.75 93 GLU A CA 1
ATOM 708 C C . GLU A 1 93 ? -7.871 6.723 7.624 1.00 94.75 93 GLU A C 1
ATOM 710 O O . GLU A 1 93 ? -8.866 6.739 8.349 1.00 94.75 93 GLU A O 1
ATOM 715 N N . LEU A 1 94 ? -6.640 6.486 8.092 1.00 93.31 94 LEU A N 1
ATOM 716 C CA . LEU A 1 94 ? -6.351 6.319 9.518 1.00 93.31 94 LEU A CA 1
ATOM 717 C C . LEU A 1 94 ? -6.651 7.587 10.317 1.00 93.31 94 LEU A C 1
ATOM 719 O O . LEU A 1 94 ? -7.338 7.510 11.333 1.00 93.31 94 LEU A O 1
ATOM 723 N N . ASP A 1 95 ? -6.204 8.746 9.836 1.00 92.75 95 ASP A N 1
ATOM 724 C CA . ASP A 1 95 ? -6.477 10.030 10.486 1.00 92.75 95 ASP A CA 1
ATOM 725 C C . ASP A 1 95 ? -7.985 10.287 10.586 1.00 92.75 95 ASP A C 1
ATOM 727 O O . ASP A 1 95 ? -8.492 10.666 11.641 1.00 92.75 95 ASP A O 1
ATOM 731 N N . ARG A 1 96 ? -8.731 10.018 9.507 1.00 91.62 96 ARG A N 1
ATOM 732 C CA . ARG A 1 96 ? -10.193 10.150 9.485 1.00 91.62 96 ARG A CA 1
ATOM 733 C C . ARG A 1 96 ? -10.872 9.200 10.468 1.00 91.62 96 ARG A C 1
ATOM 735 O O . ARG A 1 96 ? -11.851 9.589 11.094 1.00 91.62 96 ARG A O 1
ATOM 742 N N . ALA A 1 97 ? -10.379 7.970 10.593 1.00 89.75 97 ALA A N 1
ATOM 743 C CA . ALA A 1 97 ? -10.911 6.994 11.541 1.00 89.75 97 ALA A CA 1
ATOM 744 C C . ALA A 1 97 ? -10.595 7.354 13.004 1.00 89.75 97 ALA A C 1
ATOM 746 O O . ALA A 1 97 ? -11.363 7.001 13.897 1.00 89.75 97 ALA A O 1
ATOM 747 N N . ALA A 1 98 ? -9.487 8.058 13.251 1.00 87.69 98 ALA A N 1
ATOM 748 C CA . ALA A 1 98 ? -9.084 8.523 14.577 1.00 87.69 98 ALA A CA 1
ATOM 749 C C . ALA A 1 98 ? -9.802 9.811 15.018 1.00 87.69 98 ALA A C 1
ATOM 751 O O . ALA A 1 98 ? -9.831 10.120 16.211 1.00 87.69 98 ALA A O 1
ATOM 752 N N . GLN A 1 99 ? -10.380 10.574 14.085 1.00 83.06 99 GLN A N 1
ATOM 753 C CA . GLN A 1 99 ? -11.146 11.770 14.419 1.00 83.06 99 GLN A CA 1
ATOM 754 C C . GLN A 1 99 ? -12.464 11.392 15.116 1.00 83.06 99 GLN A C 1
ATOM 756 O O . GLN A 1 99 ? -13.246 10.608 14.572 1.00 83.06 99 GLN A O 1
ATOM 761 N N . PRO A 1 100 ? -12.759 11.957 16.303 1.00 72.50 100 PRO A N 1
ATOM 762 C CA . PRO A 1 100 ? -14.056 11.763 16.929 1.00 72.50 100 PRO A CA 1
ATOM 763 C C . PRO A 1 100 ? -15.155 12.320 16.012 1.00 72.50 100 PRO A C 1
ATOM 765 O O . PRO A 1 100 ? -14.927 13.328 15.330 1.00 72.50 100 PRO A O 1
ATOM 768 N N . PRO A 1 101 ? -16.352 11.701 15.981 1.00 68.81 101 PRO A N 1
ATOM 769 C CA . PRO A 1 101 ? -17.467 12.255 15.229 1.00 68.81 101 PRO A CA 1
ATOM 770 C C . PRO A 1 101 ? -17.693 13.682 15.722 1.00 68.81 101 PRO A C 1
ATOM 772 O O . PRO A 1 101 ? -17.839 13.900 16.924 1.00 68.81 101 PRO A O 1
ATOM 775 N N . ALA A 1 102 ? -17.657 14.652 14.804 1.00 64.38 102 ALA A N 1
ATOM 776 C CA . ALA A 1 102 ? -17.849 16.051 15.149 1.00 64.38 102 ALA A CA 1
ATOM 777 C C . ALA A 1 102 ? -19.155 16.179 15.940 1.00 64.38 102 ALA A C 1
ATOM 779 O O . ALA A 1 102 ? -20.236 15.926 15.399 1.00 64.38 102 ALA A O 1
ATOM 780 N N . SER A 1 103 ? -19.041 16.516 17.226 1.00 56.72 103 SER A N 1
ATOM 781 C CA . SER A 1 103 ? -20.176 16.758 18.104 1.00 56.72 103 SER A CA 1
ATOM 782 C C . SER A 1 103 ? -21.042 17.834 17.457 1.00 56.72 103 SER A C 1
ATOM 784 O O . SER A 1 103 ? -20.672 19.008 17.434 1.00 56.72 103 SER A O 1
ATOM 786 N N . ARG A 1 104 ? -22.175 17.434 16.873 1.00 55.22 104 ARG A N 1
ATOM 787 C CA . ARG A 1 104 ? -23.228 18.376 16.500 1.00 55.22 104 ARG A CA 1
ATOM 788 C C . ARG A 1 104 ? -23.804 18.913 17.807 1.00 55.22 104 ARG A C 1
ATOM 790 O O . ARG A 1 104 ? -24.483 18.174 18.517 1.00 55.22 104 ARG A O 1
ATOM 797 N N . HIS A 1 105 ? -23.422 20.148 18.126 1.00 46.88 105 HIS A N 1
ATOM 798 C CA . HIS A 1 105 ? -24.092 20.997 19.107 1.00 46.88 105 HIS A CA 1
ATOM 799 C C . HIS A 1 105 ? -25.552 21.231 18.718 1.00 46.88 105 HIS A C 1
ATOM 801 O O . HIS A 1 105 ? -25.825 21.319 17.497 1.00 46.88 105 HIS A O 1
#

Sequence (105 aa):
MRPIDDCDLPPTGDQTLHLLEDLAAAVKLPYLSDLRALTAYPLLLCALDGILPAQYAPADWRDALHYFAGKQAPLSATAAQIKELLVGYLSRELDRAAQPPASRH

Foldseek 3Di:
DDDDDPPPPPPPDPPLPQVLVVLCVQQVHPDSVCCQPLVSLVSSLVVLVPDDLVVHALVSLQVLLCVRPVDGDDPPDGSVRSSVSNSVSSVVVNVVVPDDDPPDD

Organism: NCBI:txid2041842

Secondary structure (DSSP, 8-state):
--------PPP-------HHHHHHHHTT-SSGGGGGSGGGHHHHHHHHHHS-GGGS-HHHHHHHHHHHHSPPPPTT--HHHHHHHHHHHHHHHHHHHHSPP----